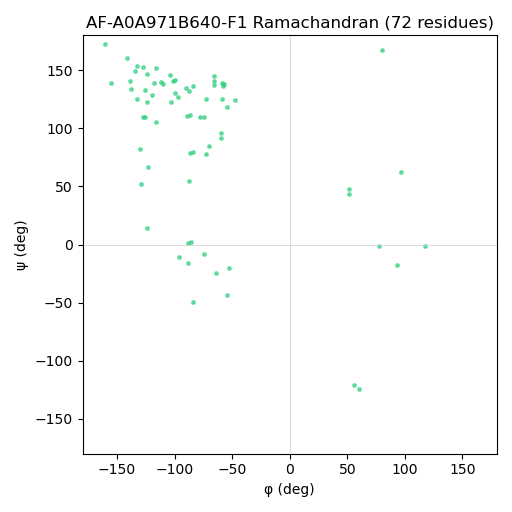Protein AF-A0A971B640-F1 (afdb_monomer)

Nearest PDB structures (foldseek):
  3poa-assembly1_A  TM=8.932E-01  e=1.380E-02  Mycobacterium tuberculosis
  6i2r-assembly1_D  TM=9.817E-01  e=3.503E-02  Mycolicibacterium smegmatis MC2 155
  6cah-assembly1_A  TM=8.918E-01  e=1.882E-02  Mycobacterium tuberculosis H37Rv
  3oun-assembly1_A  TM=9.418E-01  e=3.966E-02  Mycobacterium tuberculosis H37Rv
  8p5x-assembly1_G  TM=9.505E-01  e=7.854E-02  Corynebacterium glutamicum ATCC 13032

Sequence (74 aa):
MARRGSRWYIDDLDSRNGTSVNGRRVRRRWLHVGDRLTVGEFSFRVGWFRQGQCTPEERDTGVTEARSNRDVEG

Mean predicted aligned error: 12.24 Å

pLDDT: mean 78.79, std 19.83, range [40.31, 97.88]

Solvent-accessible surface area (backbone atoms only — not comparable to full-atom values): 4969 Å² total; per-residue (Å²): 111,53,74,60,90,98,43,41,30,42,62,46,84,78,49,93,72,40,30,25,52,72,88,40,78,46,57,68,47,78,61,53,77,71,39,40,41,30,52,55,92,49,74,46,70,38,70,79,84,64,90,88,75,73,62,82,78,71,78,74,71,82,82,74,78,73,77,72,95,72,85,86,83,132

Secondary structure (DSSP, 8-state):
-EEETTEEEEE--S-SS-EEETTEE-SEEEE-TT-EEEETTEEEE-----TTS--GGGGG--------------

Foldseek 3Di:
DDDDPPWDKDAWPVAPQAKDWQPHGDRMDIDDAQIWIDDRNDIDGDDDDDPPPDDPVVVPPPPPPPPDPDDDDD

Structure (mmCIF, N/CA/C/O backbone):
data_AF-A0A971B640-F1
#
_entry.id   AF-A0A971B640-F1
#
loop_
_atom_site.group_PDB
_atom_site.id
_atom_site.type_symbol
_atom_site.label_atom_id
_atom_site.label_alt_id
_atom_site.label_comp_id
_atom_site.label_asym_id
_atom_site.label_entity_id
_atom_site.label_seq_id
_atom_site.pdbx_PDB_ins_code
_atom_site.Cartn_x
_atom_site.Cartn_y
_atom_site.Cartn_z
_atom_site.occupancy
_atom_site.B_iso_or_equiv
_atom_site.auth_seq_id
_atom_site.auth_comp_id
_atom_site.auth_asym_id
_atom_site.auth_atom_id
_atom_site.pdbx_PDB_model_num
ATOM 1 N N . MET A 1 1 ? -0.602 8.281 -0.341 1.00 71.25 1 MET A N 1
ATOM 2 C CA . MET A 1 1 ? -1.794 7.589 0.210 1.00 71.25 1 MET A CA 1
ATOM 3 C C . MET A 1 1 ? -2.880 8.623 0.464 1.00 71.25 1 MET A C 1
ATOM 5 O O . MET A 1 1 ? -2.542 9.730 0.863 1.00 71.25 1 MET A O 1
ATOM 9 N N . ALA A 1 2 ? -4.150 8.294 0.239 1.00 78.81 2 ALA A N 1
ATOM 10 C CA . ALA A 1 2 ? -5.266 9.193 0.530 1.00 78.81 2 ALA A CA 1
ATOM 11 C C . ALA A 1 2 ? -6.473 8.425 1.092 1.00 78.81 2 ALA A C 1
ATOM 13 O O . ALA A 1 2 ? -6.587 7.206 0.940 1.00 78.81 2 ALA A O 1
ATOM 14 N N . ARG A 1 3 ? -7.378 9.143 1.764 1.00 80.12 3 ARG A N 1
ATOM 15 C CA . ARG A 1 3 ? -8.592 8.588 2.379 1.00 80.12 3 ARG A CA 1
ATOM 16 C C . ARG A 1 3 ? -9.837 9.045 1.623 1.00 80.12 3 ARG A C 1
ATOM 18 O O . ARG A 1 3 ? -9.955 10.214 1.262 1.00 80.12 3 ARG A O 1
ATOM 25 N N . ARG A 1 4 ? -10.792 8.138 1.417 1.00 81.12 4 ARG A N 1
ATOM 26 C CA . ARG A 1 4 ? -12.152 8.439 0.940 1.00 81.12 4 ARG A CA 1
ATOM 27 C C . ARG A 1 4 ? -13.143 7.808 1.915 1.00 81.12 4 ARG A C 1
ATOM 29 O O . ARG A 1 4 ? -13.241 6.585 2.001 1.00 81.12 4 ARG A O 1
ATOM 36 N N . GLY A 1 5 ? -13.840 8.640 2.686 1.00 84.56 5 GLY A N 1
ATOM 37 C CA . GLY A 1 5 ? -14.708 8.168 3.768 1.00 84.56 5 GLY A CA 1
ATOM 38 C C . GLY A 1 5 ? -13.917 7.373 4.814 1.00 84.56 5 GLY A C 1
ATOM 39 O O . GLY A 1 5 ? -12.925 7.863 5.350 1.00 84.56 5 GLY A O 1
ATOM 40 N N . SER A 1 6 ? -14.328 6.137 5.088 1.00 80.38 6 SER A N 1
ATOM 41 C CA . SER A 1 6 ? -13.656 5.226 6.027 1.00 80.38 6 SER A CA 1
ATOM 42 C C . SER A 1 6 ? -12.554 4.365 5.395 1.00 80.38 6 SER A C 1
ATOM 44 O O . SER A 1 6 ? -11.951 3.549 6.089 1.00 80.38 6 SER A O 1
ATOM 46 N N . ARG A 1 7 ? -1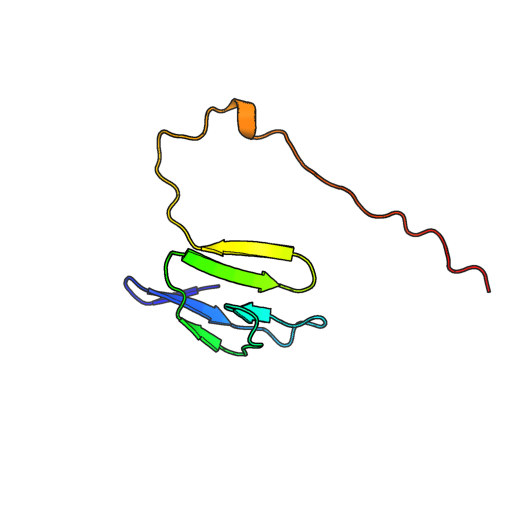2.277 4.516 4.092 1.00 80.75 7 ARG A N 1
ATOM 47 C CA . ARG A 1 7 ? -11.338 3.653 3.361 1.00 80.75 7 ARG A CA 1
ATOM 48 C C . ARG A 1 7 ? -10.084 4.403 2.937 1.00 80.75 7 ARG A C 1
ATOM 50 O O . ARG A 1 7 ? -10.147 5.545 2.477 1.00 80.75 7 ARG A O 1
ATOM 57 N N . TRP A 1 8 ? -8.949 3.725 3.053 1.00 91.56 8 TRP A N 1
ATOM 58 C CA . TRP A 1 8 ? -7.652 4.201 2.585 1.00 91.56 8 TRP A CA 1
ATOM 59 C C . TRP A 1 8 ? -7.315 3.571 1.244 1.00 91.56 8 TRP A C 1
ATOM 61 O O . TRP A 1 8 ? -7.584 2.392 1.027 1.00 91.56 8 TRP A O 1
ATOM 71 N N . TYR A 1 9 ? -6.709 4.343 0.351 1.00 94.31 9 TYR A N 1
ATOM 72 C CA . TYR A 1 9 ?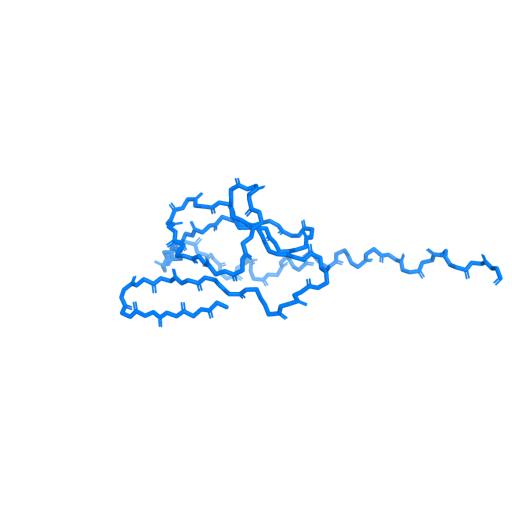 -6.139 3.823 -0.883 1.00 94.31 9 TYR A CA 1
ATOM 73 C C . TYR A 1 9 ? -4.732 4.360 -1.095 1.00 94.31 9 TYR A C 1
ATOM 75 O O . TYR A 1 9 ? -4.366 5.452 -0.640 1.00 94.31 9 TYR A O 1
ATOM 83 N N . ILE A 1 10 ? -3.949 3.574 -1.819 1.00 95.31 10 ILE A N 1
ATOM 84 C CA . ILE A 1 10 ? -2.657 3.982 -2.335 1.00 95.31 10 ILE A CA 1
ATOM 85 C C . ILE A 1 10 ? -2.753 4.279 -3.823 1.00 95.31 10 ILE A C 1
ATOM 87 O O . ILE A 1 10 ? -3.535 3.651 -4.537 1.00 95.31 10 ILE A O 1
ATOM 91 N N . ASP A 1 11 ? -1.958 5.253 -4.240 1.00 95.81 11 ASP A N 1
ATOM 92 C CA . ASP A 1 11 ? -1.772 5.667 -5.618 1.00 95.81 11 ASP A CA 1
ATOM 93 C C . ASP A 1 11 ? -0.263 5.788 -5.843 1.00 95.81 11 ASP A C 1
ATOM 95 O O . ASP A 1 11 ? 0.423 6.443 -5.054 1.00 95.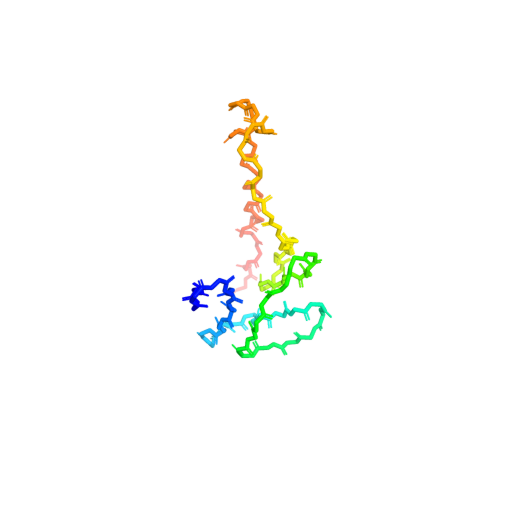81 11 ASP A O 1
ATOM 99 N N . ASP A 1 12 ? 0.240 5.101 -6.857 1.00 93.94 12 ASP A N 1
ATOM 100 C CA . ASP A 1 12 ? 1.623 5.128 -7.301 1.00 93.94 12 ASP A CA 1
ATOM 101 C C . ASP A 1 12 ? 1.771 6.246 -8.331 1.00 93.94 12 ASP A C 1
ATOM 103 O O . ASP A 1 12 ? 1.219 6.179 -9.430 1.00 93.94 12 ASP A O 1
ATOM 107 N N . LEU A 1 13 ? 2.491 7.299 -7.953 1.00 93.69 13 LEU A N 1
ATOM 108 C CA . LEU A 1 13 ? 2.657 8.513 -8.755 1.00 93.69 13 LEU A CA 1
ATOM 109 C C . LEU A 1 13 ? 3.844 8.370 -9.715 1.00 93.69 13 LEU A C 1
ATOM 111 O O . LEU A 1 13 ? 4.777 9.165 -9.665 1.00 93.69 13 LEU A O 1
ATOM 115 N N . ASP A 1 14 ? 3.825 7.304 -10.519 1.00 91.69 14 ASP A N 1
ATOM 116 C CA . ASP A 1 14 ? 4.929 6.910 -11.406 1.00 91.69 14 ASP A CA 1
ATOM 117 C C . ASP A 1 14 ? 6.273 6.820 -10.664 1.00 91.69 14 ASP A C 1
ATOM 119 O O . ASP A 1 14 ? 7.302 7.353 -11.086 1.00 91.69 14 ASP A O 1
ATOM 123 N N . SER A 1 15 ? 6.272 6.140 -9.513 1.00 91.94 15 SER A N 1
ATOM 124 C CA . SER A 1 15 ? 7.495 5.984 -8.733 1.00 91.94 15 SER A CA 1
ATOM 125 C C . SER A 1 15 ? 8.523 5.130 -9.483 1.00 91.94 15 SER A C 1
ATOM 127 O O . SER A 1 15 ? 8.196 4.109 -10.090 1.00 91.94 15 SER A O 1
ATOM 129 N N . ARG A 1 16 ? 9.803 5.514 -9.395 1.00 92.88 16 ARG A N 1
ATOM 130 C CA . ARG A 1 16 ? 10.911 4.834 -10.094 1.00 92.88 16 ARG A CA 1
ATOM 131 C C . ARG A 1 16 ? 10.975 3.335 -9.790 1.00 92.88 16 ARG A C 1
ATOM 133 O O . ARG A 1 16 ? 11.162 2.523 -10.689 1.00 92.88 16 ARG A O 1
ATOM 140 N N . ASN A 1 17 ? 10.797 2.978 -8.519 1.00 93.56 17 ASN A N 1
ATOM 141 C CA . ASN A 1 17 ? 10.913 1.595 -8.057 1.00 93.56 17 ASN A CA 1
ATOM 142 C C . ASN A 1 17 ? 9.551 0.888 -7.973 1.00 93.56 17 ASN A C 1
ATOM 144 O O . ASN A 1 17 ? 9.509 -0.338 -7.879 1.00 93.56 17 ASN A O 1
ATOM 148 N N . GLY A 1 18 ? 8.447 1.627 -8.099 1.00 95.38 18 GLY A N 1
ATOM 149 C CA . GLY A 1 18 ? 7.081 1.125 -8.040 1.00 95.38 18 GLY A CA 1
ATOM 150 C C . GLY A 1 18 ? 6.551 0.890 -6.627 1.00 95.38 18 GLY A C 1
ATOM 151 O O . GLY A 1 18 ? 7.283 0.812 -5.637 1.00 95.38 18 GLY A O 1
ATOM 152 N N . THR A 1 19 ? 5.237 0.692 -6.580 1.00 97.50 19 THR A N 1
ATOM 153 C CA . THR A 1 19 ? 4.480 0.335 -5.379 1.00 97.50 19 THR A CA 1
ATOM 154 C C . THR A 1 19 ? 3.813 -1.027 -5.566 1.00 97.50 19 THR A C 1
ATOM 156 O O . THR A 1 19 ? 3.263 -1.318 -6.632 1.00 97.50 19 THR A O 1
ATOM 159 N N . SER A 1 20 ? 3.821 -1.881 -4.539 1.00 97.62 20 SER A N 1
ATOM 160 C CA . SER A 1 20 ? 3.115 -3.166 -4.552 1.00 97.62 20 SER A CA 1
ATOM 161 C C . SER A 1 20 ? 2.335 -3.434 -3.267 1.00 97.62 20 SER A C 1
ATOM 163 O O . SER A 1 20 ? 2.704 -2.986 -2.185 1.00 97.62 20 SER A O 1
ATOM 165 N N . VAL A 1 21 ? 1.232 -4.171 -3.393 1.00 97.81 21 VAL A N 1
ATOM 166 C CA . VAL A 1 21 ? 0.406 -4.627 -2.269 1.00 97.81 21 VAL A CA 1
ATOM 167 C C . VAL A 1 21 ? 0.307 -6.143 -2.343 1.00 97.81 21 VAL A C 1
ATOM 169 O O . VAL A 1 21 ? -0.116 -6.690 -3.364 1.00 97.81 21 VAL A O 1
ATOM 172 N N . ASN A 1 22 ? 0.717 -6.821 -1.272 1.00 97.31 22 ASN A N 1
ATOM 173 C CA . ASN A 1 22 ? 0.799 -8.280 -1.180 1.00 97.31 22 ASN A CA 1
ATOM 174 C C . ASN A 1 22 ? 1.592 -8.890 -2.356 1.00 97.31 22 ASN A C 1
ATOM 176 O O . ASN A 1 22 ? 1.160 -9.857 -2.979 1.00 97.31 22 ASN A O 1
ATOM 180 N N . GLY A 1 23 ? 2.727 -8.269 -2.705 1.00 96.50 23 GLY A N 1
ATOM 181 C CA . GLY A 1 23 ? 3.630 -8.715 -3.776 1.00 9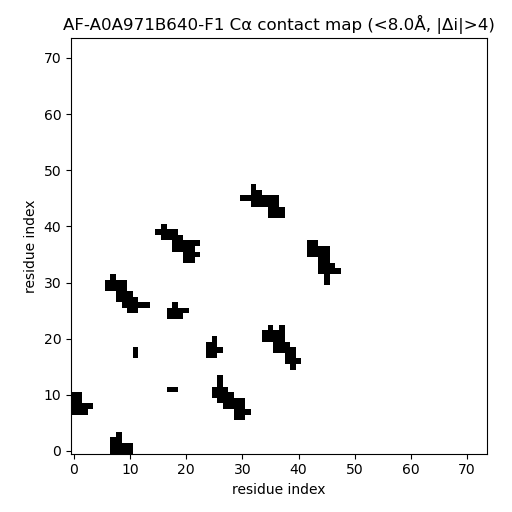6.50 23 GLY A CA 1
ATOM 182 C C . GLY A 1 23 ? 3.175 -8.387 -5.203 1.00 96.50 23 GLY A C 1
ATOM 183 O O . GLY A 1 23 ? 3.891 -8.681 -6.156 1.00 96.50 23 GLY A O 1
ATOM 184 N N . ARG A 1 24 ? 2.008 -7.758 -5.387 1.00 97.19 24 ARG A N 1
ATOM 185 C CA . ARG A 1 24 ? 1.498 -7.357 -6.708 1.00 97.19 24 ARG A CA 1
ATOM 186 C C . ARG A 1 24 ? 1.688 -5.862 -6.924 1.00 97.19 24 ARG A C 1
ATOM 188 O O . ARG A 1 24 ? 1.170 -5.080 -6.128 1.00 97.19 24 ARG A O 1
ATOM 195 N N . ARG A 1 25 ? 2.398 -5.461 -7.988 1.00 96.06 25 ARG A N 1
ATOM 196 C CA . ARG A 1 25 ? 2.533 -4.043 -8.376 1.00 96.06 25 ARG A CA 1
ATOM 197 C C . ARG A 1 25 ? 1.163 -3.427 -8.656 1.00 96.06 25 ARG A C 1
ATOM 199 O O . ARG A 1 25 ? 0.306 -4.071 -9.261 1.00 96.06 25 ARG A O 1
ATOM 206 N N . VAL A 1 26 ? 0.954 -2.195 -8.204 1.00 96.56 26 VAL A N 1
ATOM 207 C CA . VAL A 1 26 ? -0.325 -1.485 -8.330 1.00 96.56 26 VAL A CA 1
ATOM 208 C C . VAL A 1 26 ? -0.096 -0.029 -8.705 1.00 96.56 26 VAL A C 1
ATOM 210 O O . VAL A 1 26 ? 0.798 0.605 -8.159 1.00 96.56 26 VAL A O 1
ATOM 213 N N . ARG A 1 27 ? -0.948 0.512 -9.587 1.00 95.69 27 ARG A N 1
ATOM 214 C CA . ARG A 1 27 ? -1.071 1.968 -9.763 1.00 95.69 27 ARG A CA 1
ATOM 215 C C . ARG A 1 27 ? -2.007 2.576 -8.733 1.00 95.69 27 ARG A C 1
ATOM 217 O O . ARG A 1 27 ? -1.619 3.500 -8.051 1.00 95.69 27 ARG A O 1
ATOM 224 N N . ARG A 1 28 ? -3.205 2.017 -8.554 1.00 96.12 28 ARG A N 1
ATOM 225 C CA . ARG A 1 28 ? -4.152 2.448 -7.519 1.00 96.12 28 ARG A CA 1
ATOM 226 C C . ARG A 1 28 ? -4.807 1.250 -6.858 1.00 96.12 28 ARG A C 1
ATOM 228 O O . ARG A 1 28 ? -5.257 0.345 -7.561 1.00 96.12 28 ARG A O 1
ATOM 235 N N . ARG A 1 29 ? -4.894 1.233 -5.525 1.00 95.56 29 ARG A N 1
ATOM 236 C CA . ARG A 1 29 ? -5.547 0.136 -4.794 1.00 95.56 29 ARG A CA 1
ATOM 237 C C . ARG A 1 29 ? -6.063 0.551 -3.417 1.00 95.56 29 ARG A C 1
ATOM 239 O O . ARG A 1 29 ? -5.376 1.257 -2.687 1.00 95.56 29 ARG A O 1
ATOM 246 N N . TRP A 1 30 ? -7.255 0.073 -3.054 1.00 95.56 30 TRP A N 1
ATOM 247 C CA . TRP A 1 30 ? -7.762 0.144 -1.679 1.00 95.56 30 TRP A CA 1
ATOM 248 C C . TRP A 1 30 ? -6.920 -0.723 -0.748 1.00 95.56 30 TRP A C 1
ATOM 250 O O . TRP A 1 30 ? -6.566 -1.845 -1.104 1.00 95.56 30 TRP A O 1
ATOM 260 N N . LEU A 1 31 ? -6.622 -0.200 0.435 1.00 95.06 31 LEU A N 1
ATOM 261 C CA . LEU A 1 31 ? -5.843 -0.888 1.452 1.00 95.06 31 LEU A CA 1
ATOM 262 C C . LEU A 1 31 ? -6.751 -1.454 2.536 1.00 95.06 31 LEU A C 1
ATOM 264 O O . LEU A 1 31 ? -7.694 -0.797 2.989 1.00 95.06 31 LEU A O 1
ATOM 268 N N . HIS A 1 32 ? -6.406 -2.655 2.979 1.00 94.12 32 HIS A N 1
ATOM 269 C CA . HIS A 1 32 ? -7.018 -3.338 4.104 1.00 94.12 32 HIS A CA 1
ATOM 270 C C . HIS A 1 32 ? -5.995 -3.529 5.224 1.00 94.12 32 HIS A C 1
ATOM 272 O O . HIS A 1 32 ? -4.791 -3.628 4.991 1.00 94.12 32 HIS A O 1
ATOM 278 N N . VAL A 1 33 ? -6.476 -3.590 6.464 1.00 93.56 33 VAL A N 1
ATOM 279 C CA . VAL A 1 33 ? -5.631 -3.957 7.607 1.00 93.56 33 VAL A CA 1
ATOM 280 C C . VAL A 1 33 ? -5.031 -5.341 7.371 1.00 93.56 33 VAL A C 1
ATOM 282 O O . VAL A 1 33 ? -5.722 -6.257 6.936 1.00 93.56 33 VAL A O 1
ATOM 285 N N . GLY A 1 34 ? -3.744 -5.480 7.670 1.00 94.56 34 GLY A N 1
ATOM 286 C CA . GLY A 1 34 ? -2.962 -6.691 7.456 1.00 94.56 34 GLY A CA 1
ATOM 287 C C . GLY A 1 34 ? -2.220 -6.731 6.120 1.00 94.56 34 GLY A C 1
ATOM 288 O O . GLY A 1 34 ? -1.253 -7.494 6.022 1.00 94.56 34 GLY A O 1
ATOM 289 N N . ASP A 1 35 ? -2.602 -5.897 5.140 1.00 96.94 35 ASP A N 1
ATOM 290 C CA . ASP A 1 35 ? -1.927 -5.831 3.841 1.00 96.94 35 ASP A CA 1
ATOM 291 C C . ASP A 1 35 ? -0.437 -5.523 4.012 1.00 96.94 35 ASP A C 1
ATOM 293 O O . ASP A 1 35 ? -0.040 -4.656 4.799 1.00 96.94 35 ASP A O 1
ATOM 297 N N . ARG A 1 36 ? 0.398 -6.219 3.237 1.00 97.88 36 ARG A N 1
ATOM 298 C CA . ARG A 1 36 ? 1.808 -5.870 3.071 1.00 97.88 36 ARG A CA 1
ATOM 299 C C . ARG A 1 36 ? 1.924 -4.848 1.952 1.00 97.88 36 ARG A C 1
ATOM 301 O O . ARG A 1 36 ? 1.714 -5.183 0.787 1.00 97.88 36 ARG A O 1
ATOM 308 N N . LEU A 1 37 ? 2.277 -3.626 2.312 1.00 96.75 37 LEU A N 1
ATOM 309 C CA . LEU A 1 37 ? 2.576 -2.554 1.377 1.00 96.75 37 LEU A CA 1
ATOM 310 C C . LEU A 1 37 ? 4.088 -2.474 1.175 1.00 96.75 37 LEU A C 1
ATOM 312 O O . LEU A 1 37 ? 4.819 -2.323 2.147 1.00 96.75 37 LEU A O 1
ATOM 316 N N . THR A 1 38 ? 4.546 -2.514 -0.069 1.00 97.56 38 THR A N 1
ATOM 317 C CA . THR A 1 38 ? 5.953 -2.311 -0.421 1.00 97.56 38 THR A CA 1
ATOM 318 C C . THR A 1 38 ? 6.080 -1.106 -1.348 1.00 97.56 38 THR A C 1
ATOM 320 O O . THR A 1 38 ? 5.373 -1.023 -2.353 1.00 97.56 38 THR A O 1
ATOM 323 N N . VAL A 1 39 ? 6.973 -0.177 -1.012 1.00 95.75 39 VAL A N 1
ATOM 324 C CA . VAL A 1 39 ? 7.294 1.021 -1.803 1.00 95.75 39 VAL A CA 1
ATOM 325 C C . VAL A 1 39 ? 8.799 1.019 -2.034 1.00 95.75 39 VAL A C 1
ATOM 327 O O . VAL A 1 39 ? 9.574 1.180 -1.093 1.00 95.75 39 VAL A O 1
ATOM 330 N N . GLY A 1 40 ? 9.216 0.784 -3.277 1.00 93.75 40 GLY A N 1
ATOM 331 C CA . GLY A 1 40 ? 10.610 0.457 -3.567 1.00 93.75 40 GLY A CA 1
ATOM 332 C C . GLY A 1 40 ? 11.085 -0.761 -2.771 1.00 93.75 40 GLY A C 1
ATOM 333 O O . GLY A 1 40 ? 10.514 -1.840 -2.904 1.00 93.75 40 GLY A O 1
ATOM 334 N N . GLU A 1 41 ? 12.120 -0.590 -1.953 1.00 94.44 41 GLU A N 1
ATOM 335 C CA . GLU A 1 41 ? 12.681 -1.648 -1.097 1.00 94.44 41 GLU A CA 1
ATOM 336 C C . GLU A 1 41 ? 12.018 -1.742 0.289 1.00 94.44 41 GLU A C 1
ATOM 338 O O . GLU A 1 41 ? 12.125 -2.759 0.974 1.00 94.44 41 GLU A O 1
ATOM 343 N N . PHE A 1 42 ? 11.276 -0.711 0.696 1.00 95.12 42 PHE A N 1
ATOM 344 C CA . PHE A 1 42 ? 10.682 -0.633 2.026 1.00 95.12 42 PHE A CA 1
ATOM 345 C C . PHE A 1 42 ? 9.356 -1.384 2.083 1.0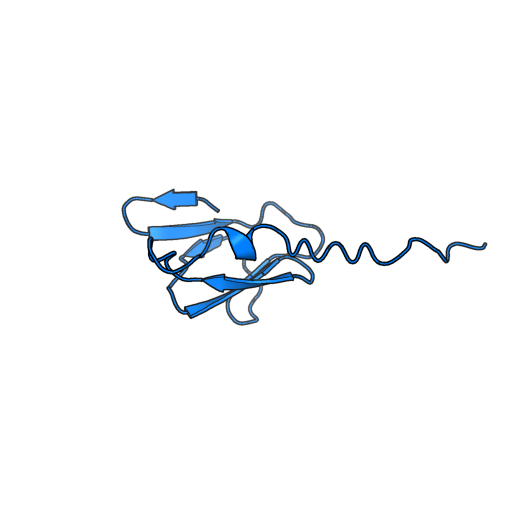0 95.12 42 PHE A C 1
ATOM 347 O O . PHE A 1 42 ? 8.514 -1.237 1.197 1.00 95.12 42 PHE A O 1
ATOM 354 N N . SER A 1 43 ? 9.141 -2.159 3.148 1.00 95.44 43 SER A N 1
ATOM 355 C CA . SER A 1 43 ? 7.910 -2.926 3.360 1.00 95.44 43 SER A CA 1
ATOM 356 C C . SER A 1 43 ? 7.266 -2.616 4.708 1.00 95.44 43 SER A C 1
ATOM 358 O O . SER A 1 43 ? 7.916 -2.651 5.747 1.00 95.44 43 SER A O 1
ATOM 360 N N . PHE A 1 44 ? 5.956 -2.384 4.686 1.00 94.25 44 PHE A N 1
ATOM 361 C CA . PHE A 1 44 ? 5.128 -2.013 5.829 1.00 94.25 44 PHE A CA 1
ATOM 362 C C . PHE A 1 44 ? 3.930 -2.960 5.944 1.00 94.25 44 PHE A C 1
ATOM 364 O O . PHE A 1 44 ? 3.439 -3.487 4.941 1.00 94.25 44 PHE A O 1
ATOM 371 N N . ARG A 1 45 ? 3.408 -3.143 7.162 1.00 95.44 45 ARG A N 1
ATOM 372 C CA . ARG A 1 45 ? 2.076 -3.729 7.364 1.00 95.44 45 ARG A CA 1
ATOM 373 C C . ARG A 1 45 ? 1.058 -2.634 7.628 1.00 95.44 45 ARG A C 1
ATOM 375 O O . ARG A 1 45 ? 1.260 -1.790 8.496 1.00 95.44 45 ARG A O 1
ATOM 382 N N . VAL A 1 46 ? -0.051 -2.674 6.900 1.00 93.38 46 VAL A N 1
ATOM 383 C CA . VAL A 1 46 ? -1.170 -1.756 7.107 1.00 93.38 46 VAL A CA 1
ATOM 384 C C . VAL A 1 46 ? -1.884 -2.137 8.399 1.00 93.38 46 VAL A C 1
ATOM 386 O O . VAL A 1 46 ? -2.318 -3.274 8.570 1.00 93.38 46 VAL A O 1
ATOM 389 N N . GLY A 1 47 ? -2.028 -1.189 9.315 1.00 91.00 47 GLY A N 1
ATOM 390 C CA . GLY A 1 47 ? -2.670 -1.417 10.601 1.00 91.00 47 GLY A CA 1
ATOM 391 C C . GLY A 1 47 ? -3.118 -0.120 11.250 1.00 91.00 47 GLY A C 1
ATOM 392 O O . GLY A 1 47 ? -2.832 0.973 10.761 1.00 91.00 47 GLY A O 1
ATOM 393 N N . TRP A 1 48 ? -3.842 -0.256 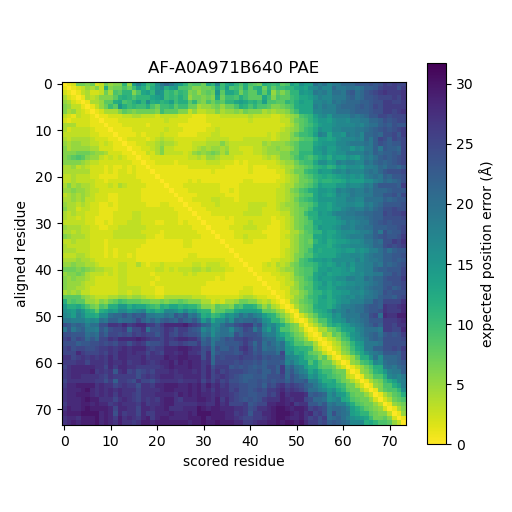12.356 1.00 83.69 48 TRP A N 1
ATOM 394 C CA . TRP A 1 48 ? -4.253 0.880 13.167 1.00 83.69 48 TRP A CA 1
ATOM 395 C C . TRP A 1 48 ? -3.203 1.168 14.220 1.00 83.69 48 TRP A C 1
ATOM 397 O O . TRP A 1 48 ? -2.763 0.265 14.932 1.00 83.69 48 TRP A O 1
ATOM 407 N N . PHE A 1 49 ? -2.872 2.443 14.377 1.00 70.69 49 PHE A N 1
ATOM 408 C CA . PHE A 1 49 ? -2.179 2.873 15.572 1.00 70.69 49 PHE A CA 1
ATOM 409 C C . PHE A 1 49 ? -3.184 2.896 16.723 1.00 70.69 49 PHE A C 1
ATOM 411 O O . PHE A 1 49 ? -4.104 3.717 16.743 1.00 70.69 49 PHE A O 1
ATOM 418 N N . ARG A 1 50 ? -3.046 1.967 17.670 1.00 70.56 50 ARG A N 1
ATOM 419 C CA . ARG A 1 50 ? -3.806 2.019 18.920 1.00 70.56 50 ARG A CA 1
ATOM 420 C C . ARG A 1 50 ? -3.129 3.056 19.807 1.00 70.56 50 ARG A C 1
ATOM 422 O O . ARG A 1 50 ? -2.013 2.831 20.269 1.00 70.56 50 ARG A O 1
ATOM 429 N N . GLN A 1 51 ? -3.772 4.203 20.023 1.00 50.00 51 GLN A N 1
ATOM 430 C CA . GLN A 1 51 ? -3.283 5.140 21.033 1.00 50.00 51 GLN A CA 1
ATOM 431 C C . GLN A 1 51 ? -3.255 4.425 22.394 1.00 50.00 51 GLN A C 1
ATOM 433 O O . GLN A 1 51 ? -4.251 3.823 22.789 1.00 50.00 51 GLN A O 1
ATOM 438 N N . GLY A 1 52 ? -2.087 4.429 23.049 1.00 61.06 52 GLY A N 1
ATOM 439 C CA . GLY A 1 52 ? -1.837 3.743 24.324 1.00 61.06 52 GLY A CA 1
ATOM 440 C C . GLY A 1 52 ? -0.773 2.632 24.309 1.00 61.06 52 GLY A C 1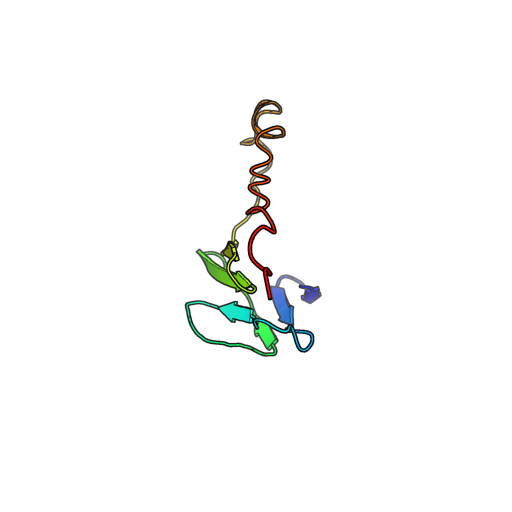
ATOM 441 O O . GLY A 1 52 ? -0.524 2.063 25.363 1.00 61.06 52 GLY A O 1
ATOM 442 N N . GLN A 1 53 ? -0.142 2.311 23.167 1.00 55.97 53 GLN A N 1
ATOM 443 C CA . GLN A 1 53 ? 0.897 1.257 23.080 1.00 55.97 53 GLN A CA 1
ATOM 444 C C . GLN A 1 53 ? 2.253 1.703 22.505 1.00 55.97 53 GLN A C 1
ATOM 446 O O . GLN A 1 53 ? 3.062 0.855 22.164 1.00 55.97 53 GLN A O 1
ATOM 451 N N . CYS A 1 54 ? 2.513 3.005 22.396 1.00 49.91 54 CYS A N 1
ATOM 452 C CA . CYS A 1 54 ? 3.846 3.514 22.078 1.00 49.91 54 CYS A CA 1
ATOM 453 C C . CYS A 1 54 ? 4.293 4.314 23.292 1.00 49.91 54 CYS A C 1
ATOM 455 O O . CYS A 1 54 ? 3.733 5.380 23.577 1.00 49.91 54 CYS A O 1
ATOM 457 N N . THR A 1 55 ? 5.212 3.750 24.069 1.00 56.12 55 THR A N 1
ATOM 458 C CA . THR A 1 55 ? 5.886 4.533 25.097 1.00 56.12 55 THR A CA 1
ATOM 459 C C . THR A 1 55 ? 6.718 5.599 24.377 1.00 56.12 55 THR A C 1
ATOM 461 O O . THR A 1 55 ? 7.223 5.358 23.278 1.00 56.12 55 THR A O 1
ATOM 464 N N . PRO A 1 56 ? 6.858 6.812 24.937 1.00 56.25 56 PRO A N 1
ATOM 465 C CA . PRO A 1 56 ? 7.685 7.854 24.330 1.00 56.25 56 PRO A CA 1
ATOM 466 C C . PRO A 1 56 ? 9.128 7.414 24.009 1.00 56.25 56 PRO A C 1
ATOM 468 O O . PRO A 1 56 ? 9.748 8.028 23.147 1.00 56.25 56 PRO A O 1
ATOM 471 N N . GLU A 1 57 ? 9.626 6.348 24.649 1.00 58.38 57 GLU A N 1
ATOM 472 C CA . GLU A 1 57 ? 10.951 5.745 24.437 1.00 58.38 57 GLU A CA 1
ATOM 473 C C . GLU A 1 57 ? 11.179 5.143 23.041 1.00 58.38 57 GLU A C 1
ATOM 475 O O . GLU A 1 57 ? 12.316 5.089 22.590 1.00 58.38 57 GLU A O 1
ATOM 480 N N . GLU A 1 58 ? 10.138 4.741 22.308 1.00 55.47 58 GLU A N 1
ATOM 481 C CA . GLU A 1 58 ? 10.304 4.142 20.969 1.00 55.47 58 GLU A CA 1
ATOM 482 C C . GLU A 1 58 ? 10.392 5.188 19.843 1.00 55.47 58 GLU A C 1
ATOM 484 O O . GLU A 1 58 ? 10.498 4.849 18.664 1.00 55.47 58 GLU A O 1
ATOM 489 N N . ARG A 1 59 ? 10.351 6.483 20.185 1.00 54.88 59 ARG A N 1
ATOM 490 C CA . ARG A 1 59 ? 10.439 7.586 19.214 1.00 54.88 59 ARG A CA 1
ATOM 491 C C . ARG A 1 59 ? 11.849 7.806 18.655 1.00 54.88 59 ARG A C 1
ATOM 493 O O . ARG A 1 59 ? 11.979 8.574 17.706 1.00 54.88 59 ARG A O 1
ATOM 500 N N . ASP A 1 60 ? 12.862 7.130 19.203 1.00 56.25 60 ASP A N 1
ATOM 501 C CA . ASP A 1 60 ? 14.279 7.330 18.876 1.00 56.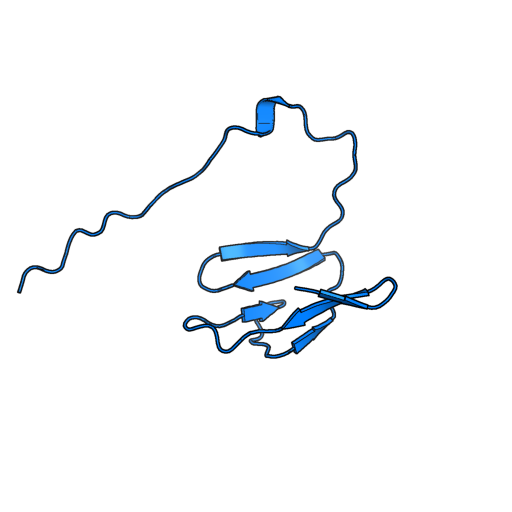25 60 ASP A CA 1
ATOM 502 C C . ASP A 1 60 ? 15.019 6.024 18.527 1.00 56.25 60 ASP A C 1
ATOM 504 O O . ASP A 1 60 ? 16.067 5.694 19.066 1.00 56.25 60 ASP A O 1
ATOM 508 N N . THR A 1 61 ? 14.478 5.237 17.600 1.00 53.78 61 THR A N 1
ATOM 509 C CA . THR A 1 61 ? 15.304 4.297 16.820 1.00 53.78 61 THR A CA 1
ATOM 510 C C . THR A 1 61 ? 15.129 4.605 15.346 1.00 53.78 61 THR A C 1
ATOM 512 O O . THR A 1 61 ? 14.557 3.851 14.560 1.00 53.78 61 THR A O 1
ATOM 515 N N . GLY A 1 62 ? 15.625 5.783 14.968 1.00 51.69 62 GLY A N 1
ATOM 516 C CA . GLY A 1 62 ? 15.907 6.102 13.581 1.00 51.69 62 GLY A CA 1
ATOM 517 C C . GLY A 1 62 ? 16.935 5.118 13.035 1.00 51.69 62 GLY A C 1
ATOM 518 O O . GLY A 1 62 ? 18.135 5.360 13.112 1.00 51.69 62 GLY A O 1
ATOM 519 N N . VAL A 1 63 ? 16.474 4.016 12.443 1.00 51.66 63 VAL A N 1
ATOM 520 C CA . VAL A 1 63 ? 17.300 3.216 11.535 1.00 51.66 63 VAL A CA 1
ATOM 521 C C . VAL A 1 63 ? 17.435 4.016 10.240 1.00 51.66 63 VAL A C 1
ATOM 523 O O . VAL A 1 63 ? 16.754 3.773 9.248 1.00 51.66 63 VAL A O 1
ATOM 526 N N . THR A 1 64 ? 18.304 5.023 10.275 1.00 51.19 64 THR A N 1
ATOM 527 C CA . THR A 1 64 ? 18.940 5.566 9.077 1.00 51.19 64 THR A CA 1
ATOM 528 C C . THR A 1 64 ? 20.182 4.721 8.834 1.00 51.19 64 THR A C 1
ATOM 530 O O . THR A 1 64 ? 21.294 5.134 9.145 1.00 51.19 64 THR A O 1
ATOM 533 N N . GLU A 1 65 ? 20.020 3.527 8.267 1.00 42.84 65 GLU A N 1
ATOM 534 C CA . GLU A 1 65 ? 21.113 2.966 7.475 1.00 42.84 65 GLU A CA 1
ATOM 535 C C . GLU A 1 65 ? 20.997 3.560 6.074 1.00 42.84 65 GLU A C 1
ATOM 537 O O . GLU A 1 65 ? 20.473 2.956 5.139 1.00 42.84 65 GLU A O 1
ATOM 542 N N . ALA A 1 66 ? 21.478 4.797 5.943 1.00 46.03 66 ALA A N 1
ATOM 543 C CA . ALA A 1 66 ? 21.942 5.292 4.663 1.00 46.03 66 ALA A CA 1
ATOM 544 C C . ALA A 1 66 ? 23.086 4.363 4.240 1.00 46.03 66 ALA A C 1
ATOM 546 O O . ALA A 1 66 ? 24.218 4.498 4.708 1.00 46.03 66 ALA A O 1
ATOM 547 N N . ARG A 1 67 ? 22.783 3.361 3.409 1.00 45.31 67 ARG A N 1
ATOM 548 C CA . ARG A 1 67 ? 23.819 2.585 2.731 1.00 45.31 67 ARG A CA 1
ATOM 549 C C . ARG A 1 67 ? 24.701 3.588 1.991 1.00 45.31 67 ARG A C 1
ATOM 551 O O . ARG A 1 67 ? 24.226 4.387 1.189 1.00 45.31 67 ARG A O 1
ATOM 558 N N . SER A 1 68 ? 25.967 3.595 2.393 1.00 47.22 68 SER A N 1
ATOM 559 C CA . SER A 1 68 ? 27.029 4.469 1.917 1.00 47.22 68 SER A CA 1
ATOM 560 C C . SER A 1 68 ? 27.053 4.515 0.387 1.00 47.22 68 SER A C 1
ATOM 562 O O . SER A 1 68 ? 27.208 3.478 -0.249 1.00 47.22 68 SER A O 1
ATOM 564 N N . ASN A 1 69 ? 26.968 5.715 -0.196 1.00 52.75 69 ASN A N 1
ATOM 565 C CA . ASN A 1 69 ? 27.471 5.958 -1.547 1.00 52.75 69 ASN A CA 1
ATOM 566 C C . ASN A 1 69 ? 29.005 5.907 -1.486 1.00 52.75 69 ASN A C 1
ATOM 568 O O . ASN A 1 69 ? 29.677 6.926 -1.319 1.00 52.75 69 ASN A O 1
ATOM 572 N N . ARG A 1 70 ? 29.554 4.704 -1.576 1.00 57.38 70 ARG A N 1
ATOM 573 C CA . ARG A 1 70 ? 30.875 4.449 -2.140 1.00 57.38 70 ARG A CA 1
ATOM 574 C C . ARG A 1 70 ? 30.660 3.437 -3.261 1.00 57.38 70 ARG A C 1
ATOM 576 O O . ARG A 1 70 ? 29.727 2.649 -3.176 1.00 57.38 70 ARG A O 1
ATOM 583 N N . ASP A 1 71 ? 31.473 3.554 -4.304 1.00 52.69 71 ASP A N 1
ATOM 584 C CA . ASP A 1 71 ? 31.449 2.787 -5.559 1.00 52.69 71 ASP A CA 1
ATOM 585 C C . ASP A 1 71 ? 30.713 3.468 -6.732 1.00 52.69 71 ASP A C 1
ATOM 587 O O . ASP A 1 71 ? 29.749 2.958 -7.295 1.00 52.69 71 ASP A O 1
ATOM 591 N N . VAL A 1 72 ? 31.239 4.625 -7.153 1.00 51.94 72 VAL A N 1
ATOM 592 C CA . VAL A 1 72 ? 31.486 4.873 -8.585 1.00 51.94 72 VAL A CA 1
ATOM 593 C C . VAL A 1 72 ? 32.929 5.371 -8.698 1.00 51.94 72 VAL A C 1
ATOM 595 O O . VAL A 1 72 ? 33.190 6.571 -8.685 1.00 51.94 72 VAL A O 1
ATOM 598 N N . GLU A 1 73 ? 33.871 4.429 -8.708 1.00 45.03 73 GLU A N 1
ATOM 599 C CA . GLU A 1 73 ? 35.162 4.630 -9.367 1.00 45.03 73 GLU A CA 1
ATOM 600 C C . GLU A 1 73 ? 35.002 4.209 -10.832 1.00 45.03 73 GLU A C 1
ATOM 602 O O . GLU A 1 73 ? 34.434 3.150 -11.119 1.00 45.03 73 GLU A O 1
ATOM 607 N N . GLY A 1 74 ? 35.472 5.067 -11.737 1.00 40.31 74 GLY A N 1
ATOM 608 C CA . GLY A 1 74 ? 35.432 4.906 -13.189 1.00 40.31 74 GLY A CA 1
ATOM 609 C C . GLY A 1 74 ? 35.586 6.243 -13.888 1.00 40.31 74 GLY A C 1
ATOM 610 O O . GLY A 1 74 ? 34.536 6.853 -14.181 1.00 40.31 74 GLY A O 1
#

Radius of gyration: 16.2 Å; Cα contacts (8 Å, |Δi|>4): 88; chains: 1; bounding box: 50×18×38 Å